Protein AF-A0A7S2L538-F1 (afdb_monomer)

Sequence (136 aa):
LQEKLKLEVENLESVGIVSAQRVRELEETVRKSENERKRMHNIIQELRGNVRVFARIRPFLPNENDNNVPFVTPSGETTLQVVRGRQENSFQFDRVFAPSAGQEAVFDEVSEFVQSALDGYNVCLFSYGQTGSGKT

Organism: NCBI:txid267567

pLDDT: mean 90.72, std 7.94, range [58.94, 97.38]

Structure (mmCIF, N/CA/C/O backbone):
data_AF-A0A7S2L538-F1
#
_entry.id   AF-A0A7S2L538-F1
#
loop_
_atom_site.group_PDB
_atom_site.id
_atom_site.type_symbol
_atom_site.label_atom_id
_atom_site.label_alt_id
_atom_site.label_comp_id
_atom_site.label_asym_id
_atom_site.label_entity_id
_atom_site.label_seq_id
_atom_site.pdbx_PDB_ins_code
_atom_site.Cartn_x
_atom_site.Cartn_y
_atom_site.Cartn_z
_atom_site.occupancy
_atom_site.B_iso_or_equiv
_atom_site.auth_seq_id
_atom_site.auth_comp_id
_atom_site.auth_asym_id
_atom_site.auth_atom_id
_atom_site.pdbx_PDB_model_num
ATOM 1 N N . LEU A 1 1 ? -53.210 0.015 36.931 1.00 76.56 1 LEU A N 1
ATOM 2 C CA . LEU A 1 1 ? -52.574 0.769 35.821 1.00 76.56 1 LEU A CA 1
ATOM 3 C C . LEU A 1 1 ? -51.237 1.372 36.255 1.00 76.56 1 LEU A C 1
ATOM 5 O O . LEU A 1 1 ? -50.242 1.074 35.616 1.00 76.56 1 LEU A O 1
ATOM 9 N N . GLN A 1 2 ? -51.190 2.128 37.360 1.00 88.25 2 GLN A N 1
ATOM 10 C CA . GLN A 1 2 ? -49.944 2.716 37.883 1.00 88.25 2 GLN A CA 1
ATOM 11 C C . GLN A 1 2 ? -48.863 1.682 38.246 1.00 88.25 2 GLN A C 1
ATOM 13 O O . GLN A 1 2 ? -47.700 1.879 37.927 1.00 88.25 2 GLN A O 1
ATOM 18 N N . GLU A 1 3 ? -49.242 0.551 38.840 1.00 91.38 3 GLU A N 1
ATOM 19 C CA . GLU A 1 3 ? -48.293 -0.505 39.226 1.00 91.38 3 GLU A CA 1
ATOM 20 C C . GLU A 1 3 ? -47.671 -1.228 38.019 1.00 91.38 3 GLU A C 1
ATOM 22 O O . GLU A 1 3 ? -46.468 -1.462 37.989 1.00 91.38 3 GLU A O 1
ATOM 27 N N . LYS A 1 4 ? -48.466 -1.476 36.966 1.00 91.88 4 LYS A N 1
ATOM 28 C CA . LYS A 1 4 ? -47.959 -1.995 35.684 1.00 91.88 4 LYS A CA 1
ATOM 29 C C . LYS A 1 4 ? -46.981 -1.025 35.021 1.00 91.88 4 LYS A C 1
ATOM 31 O O . LYS A 1 4 ? -45.974 -1.463 34.488 1.00 91.88 4 LYS A O 1
ATOM 36 N N . LEU A 1 5 ? -47.273 0.277 35.065 1.00 92.50 5 LEU A N 1
ATOM 37 C CA . LEU A 1 5 ? -46.390 1.299 34.501 1.00 92.50 5 LEU A CA 1
ATOM 38 C C . LEU A 1 5 ? -45.053 1.358 35.253 1.00 92.50 5 LEU A C 1
ATOM 40 O O . LEU A 1 5 ? -44.008 1.488 34.630 1.00 92.50 5 LEU A O 1
ATOM 44 N N . LYS A 1 6 ? -45.082 1.219 36.584 1.00 94.19 6 LYS A N 1
ATOM 45 C CA . LYS A 1 6 ? -43.876 1.203 37.418 1.00 94.19 6 LYS A CA 1
ATOM 46 C C . LYS A 1 6 ? -42.981 -0.005 37.113 1.00 94.19 6 LYS A C 1
ATOM 48 O O . LYS A 1 6 ? -41.783 0.172 36.937 1.00 94.19 6 LYS A O 1
ATOM 53 N N . LEU A 1 7 ? -43.576 -1.193 36.990 1.00 94.31 7 LEU A N 1
ATOM 54 C CA . LEU A 1 7 ? -42.876 -2.420 36.589 1.00 94.31 7 LEU A CA 1
ATOM 55 C C . LEU A 1 7 ? -42.239 -2.307 35.196 1.00 94.31 7 LEU A C 1
ATOM 57 O O . LEU A 1 7 ? -41.114 -2.753 35.004 1.00 94.31 7 LEU A O 1
ATOM 61 N N . GLU A 1 8 ? -42.931 -1.690 34.235 1.00 94.06 8 GLU A N 1
ATOM 62 C CA . GLU A 1 8 ? -42.397 -1.502 32.881 1.00 94.06 8 GLU A CA 1
ATOM 63 C C . GLU A 1 8 ? -41.196 -0.544 32.862 1.00 94.06 8 GLU A C 1
ATOM 65 O O . GLU A 1 8 ? -40.202 -0.818 32.195 1.00 94.06 8 GLU A O 1
ATOM 70 N N . VAL A 1 9 ? -41.254 0.554 33.626 1.00 94.06 9 VAL A N 1
ATOM 71 C CA . VAL A 1 9 ? -40.130 1.499 33.759 1.00 94.06 9 VAL A CA 1
ATOM 72 C C . VAL A 1 9 ? -38.914 0.819 34.389 1.00 94.06 9 VAL A C 1
ATOM 74 O O . VAL A 1 9 ? -37.815 0.942 33.859 1.00 94.06 9 VAL A O 1
ATOM 77 N N . GLU A 1 10 ? -39.106 0.045 35.457 1.00 94.69 10 GLU A N 1
ATOM 78 C CA . GLU A 1 10 ? -38.023 -0.689 36.125 1.00 94.69 10 GLU A CA 1
ATOM 79 C C . GLU A 1 10 ? -37.396 -1.750 35.201 1.00 94.69 10 GLU A C 1
ATOM 81 O O . GLU A 1 10 ? -36.173 -1.901 35.140 1.00 94.69 10 GLU A O 1
ATOM 86 N N . ASN A 1 11 ? -38.218 -2.429 34.393 1.00 94.06 11 ASN A N 1
ATOM 87 C CA . ASN A 1 11 ? -37.737 -3.358 33.377 1.00 94.06 11 ASN A CA 1
ATOM 88 C C . ASN A 1 11 ? -36.913 -2.634 32.294 1.00 94.06 11 ASN A C 1
ATOM 90 O O . ASN A 1 11 ? -35.807 -3.068 31.974 1.00 94.06 11 ASN A O 1
ATOM 94 N N . LEU A 1 12 ? -37.395 -1.500 31.775 1.00 93.38 12 LEU A N 1
ATOM 95 C CA . LEU A 1 12 ? -36.669 -0.690 30.789 1.00 93.38 12 LEU A CA 1
ATOM 96 C C . LEU A 1 12 ? -35.341 -0.144 31.336 1.00 93.38 12 LEU A C 1
ATOM 98 O O . LEU A 1 12 ? -34.335 -0.171 30.627 1.00 93.38 12 LEU A O 1
ATOM 102 N N . GLU A 1 13 ? -35.310 0.308 32.591 1.00 94.75 13 GLU A N 1
ATOM 103 C CA . GLU A 1 13 ? -34.083 0.746 33.265 1.00 94.75 13 GLU A CA 1
ATOM 104 C C . GLU A 1 13 ? -33.078 -0.404 33.388 1.00 94.75 13 GLU A C 1
ATOM 106 O O . GLU A 1 13 ? -31.899 -0.235 33.060 1.00 94.75 13 GLU A O 1
ATOM 111 N N . SER A 1 14 ? -33.542 -1.598 33.772 1.00 94.69 14 SER A N 1
ATOM 112 C CA . SER A 1 14 ? -32.688 -2.786 33.859 1.00 94.69 14 SER A CA 1
ATOM 113 C C . SER A 1 14 ? -32.087 -3.171 32.500 1.00 94.69 14 SER A C 1
ATOM 115 O O . SER A 1 14 ? -30.880 -3.408 32.399 1.00 94.69 14 SER A O 1
ATOM 117 N N . VAL A 1 15 ? -32.886 -3.130 31.426 1.00 95.50 15 VAL A N 1
ATOM 118 C CA . VAL A 1 15 ? -32.429 -3.374 30.050 1.00 95.50 15 VAL A CA 1
ATOM 119 C C . VAL A 1 15 ? -31.419 -2.311 29.615 1.00 95.50 15 VAL A C 1
ATOM 121 O O . VAL A 1 15 ? -30.398 -2.644 29.009 1.00 95.50 15 VAL A O 1
ATOM 124 N N . GLY A 1 16 ? -31.655 -1.042 29.955 1.00 94.94 16 GLY A N 1
ATOM 125 C CA . GLY A 1 16 ? -30.736 0.059 29.669 1.00 94.94 16 GLY A CA 1
ATOM 126 C C . GLY A 1 16 ? -29.366 -0.127 30.326 1.00 94.94 16 GLY A C 1
ATOM 127 O O . GLY A 1 16 ? -28.338 0.058 29.672 1.00 94.94 16 GLY A O 1
ATOM 128 N N . ILE A 1 17 ? -29.333 -0.562 31.589 1.00 95.75 17 ILE A N 1
ATOM 129 C CA . ILE A 1 17 ? -28.087 -0.824 32.326 1.00 95.75 17 ILE A CA 1
ATOM 130 C C . ILE A 1 17 ? -27.308 -1.985 31.699 1.00 95.75 17 ILE A C 1
ATOM 132 O O . ILE A 1 17 ? -26.102 -1.854 31.471 1.00 95.75 17 ILE A O 1
ATOM 136 N N . VAL A 1 18 ? -27.986 -3.095 31.389 1.00 96.25 18 VAL A N 1
ATOM 137 C CA . VAL A 1 18 ? -27.361 -4.272 30.761 1.00 96.25 18 VAL A CA 1
ATOM 138 C C . VAL A 1 18 ? -26.824 -3.921 29.373 1.00 96.25 18 VAL A C 1
ATOM 140 O O . VAL A 1 18 ? -25.691 -4.269 29.041 1.00 96.25 18 VAL A O 1
ATOM 143 N N . SER A 1 19 ? -27.588 -3.165 28.582 1.00 95.81 19 SER A N 1
ATOM 144 C CA . SER A 1 19 ? -27.150 -2.677 27.271 1.00 95.81 19 SER A CA 1
ATOM 145 C C . SER A 1 19 ? -25.906 -1.788 27.389 1.00 95.81 19 SER A C 1
ATOM 147 O O . SER A 1 19 ? -24.913 -2.018 26.702 1.00 95.81 19 SER A O 1
ATOM 149 N N . ALA A 1 20 ? -25.891 -0.837 28.330 1.00 96.12 20 ALA A N 1
ATOM 150 C CA . ALA A 1 20 ? -24.739 0.034 28.561 1.00 96.12 20 ALA A CA 1
ATOM 151 C C . ALA A 1 20 ? -23.491 -0.730 29.043 1.00 96.12 20 ALA A C 1
ATOM 153 O O . ALA A 1 20 ? -22.373 -0.390 28.658 1.00 96.12 20 ALA A O 1
ATOM 154 N N . GLN A 1 21 ? -2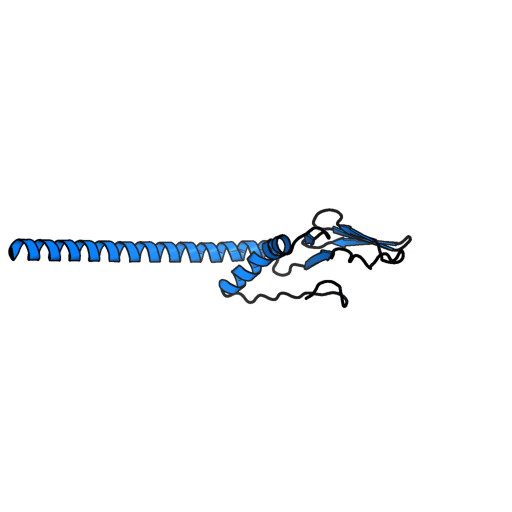3.655 -1.764 29.877 1.00 96.56 21 GLN A N 1
ATOM 155 C CA . GLN A 1 21 ? -22.553 -2.660 30.248 1.00 96.56 21 GLN A CA 1
ATOM 156 C C . GLN A 1 21 ? -22.013 -3.400 29.026 1.00 96.56 21 GLN A C 1
ATOM 158 O O . GLN A 1 21 ? -20.803 -3.404 28.807 1.00 96.56 21 GLN A O 1
ATOM 163 N N . ARG A 1 22 ? -22.902 -3.939 28.187 1.00 96.06 22 ARG A N 1
ATOM 164 C CA . ARG A 1 22 ? -22.494 -4.664 26.987 1.00 96.06 22 ARG A CA 1
ATOM 165 C C . ARG A 1 22 ? -21.765 -3.776 25.982 1.00 96.06 22 ARG A C 1
ATOM 167 O O . ARG A 1 22 ? -20.771 -4.210 25.408 1.00 96.06 22 ARG A O 1
ATOM 174 N N . VAL A 1 23 ? -22.225 -2.540 25.789 1.00 97.19 23 VAL A N 1
ATOM 175 C CA . VAL A 1 23 ? -21.548 -1.557 24.930 1.00 97.19 23 VAL A CA 1
ATOM 176 C C . VAL A 1 23 ? -20.129 -1.297 25.433 1.00 97.19 23 VAL A C 1
ATOM 178 O O . VAL A 1 23 ? -19.195 -1.401 24.646 1.00 97.19 23 VAL A O 1
ATOM 181 N N . ARG A 1 24 ? -19.939 -1.074 26.742 1.00 96.75 24 ARG A N 1
ATOM 182 C CA . ARG A 1 24 ? -18.600 -0.870 27.324 1.00 96.75 24 ARG A CA 1
ATOM 183 C C . ARG A 1 24 ? -17.666 -2.060 27.099 1.00 96.75 24 ARG A C 1
ATOM 185 O O . ARG A 1 24 ? -16.519 -1.873 26.707 1.00 96.75 24 ARG A O 1
ATOM 192 N N . GLU A 1 25 ? -18.150 -3.283 27.309 1.00 97.00 25 GLU A N 1
ATOM 193 C CA . GLU A 1 25 ? -17.360 -4.498 27.056 1.00 97.00 25 GLU A CA 1
ATOM 194 C C . GLU A 1 25 ? -16.940 -4.622 25.583 1.00 97.00 25 GLU A C 1
ATOM 196 O O . GLU A 1 25 ? -15.802 -4.991 25.273 1.00 97.00 25 GLU A O 1
ATOM 201 N N . LEU A 1 26 ? -17.859 -4.316 24.661 1.00 96.81 26 LEU A N 1
ATOM 202 C CA . LEU A 1 26 ? -17.588 -4.347 23.226 1.00 96.81 26 LEU A CA 1
ATOM 203 C C . LEU A 1 26 ? -16.583 -3.263 22.829 1.00 96.81 26 LEU A C 1
ATOM 205 O O . LEU A 1 26 ? -15.647 -3.562 22.092 1.00 96.81 26 LEU A O 1
ATOM 209 N N . GLU A 1 27 ? -16.716 -2.045 23.351 1.00 97.06 27 GLU A N 1
ATOM 210 C CA . GLU A 1 27 ? -15.768 -0.950 23.121 1.00 97.06 27 GLU A CA 1
ATOM 211 C C . GLU A 1 27 ? -14.357 -1.300 23.612 1.00 97.06 27 GLU A C 1
ATOM 213 O O . GLU A 1 27 ? -13.378 -1.077 22.896 1.00 97.06 27 GLU A O 1
ATOM 218 N N . GLU A 1 28 ? -14.227 -1.903 24.799 1.00 97.38 28 GLU A N 1
ATOM 219 C CA . GLU A 1 28 ? -12.933 -2.378 25.299 1.00 97.38 28 GLU A CA 1
ATOM 220 C C . GLU A 1 28 ? -12.330 -3.461 24.407 1.00 97.38 28 GLU A C 1
ATOM 222 O O . GLU A 1 28 ? -11.122 -3.459 24.151 1.00 97.38 28 GLU A O 1
ATOM 227 N N . THR A 1 29 ? -13.163 -4.382 23.927 1.00 97.38 29 THR A N 1
ATOM 228 C CA . THR A 1 29 ? -12.729 -5.453 23.028 1.00 97.38 29 THR A CA 1
ATOM 229 C C . THR A 1 29 ? -12.240 -4.875 21.705 1.00 97.38 29 THR A C 1
ATOM 231 O O . THR A 1 29 ? -11.117 -5.165 21.296 1.00 97.38 29 THR A O 1
ATOM 234 N N . VAL A 1 30 ? -13.019 -3.981 21.088 1.00 97.19 30 VAL A N 1
ATOM 235 C CA . VAL A 1 30 ? -12.645 -3.276 19.852 1.00 97.19 30 VAL A CA 1
ATOM 236 C C . VAL A 1 30 ? -11.338 -2.514 20.042 1.00 97.19 30 VAL A C 1
ATOM 238 O O . VAL A 1 30 ? -10.445 -2.605 19.205 1.00 97.19 30 VAL A O 1
ATOM 241 N N . ARG A 1 31 ? -11.168 -1.821 21.173 1.00 96.31 31 ARG A N 1
ATOM 242 C CA . ARG A 1 31 ? -9.932 -1.090 21.475 1.00 96.31 31 ARG A CA 1
ATOM 243 C C . ARG A 1 31 ? -8.716 -2.013 21.575 1.00 96.31 31 ARG A C 1
ATOM 245 O O . ARG A 1 31 ? -7.644 -1.654 21.088 1.00 96.31 31 ARG A O 1
ATOM 252 N N . LYS A 1 32 ? -8.856 -3.181 22.211 1.00 96.94 32 LYS A N 1
ATOM 253 C CA . LYS A 1 32 ? -7.776 -4.180 22.295 1.00 96.94 32 LYS A CA 1
ATOM 254 C C . LYS A 1 32 ? -7.421 -4.714 20.909 1.00 96.94 32 LYS A C 1
ATOM 256 O O . LYS A 1 32 ? -6.248 -4.683 20.546 1.00 96.94 32 LYS A O 1
ATOM 261 N N . SER A 1 33 ? -8.423 -5.108 20.125 1.00 96.62 33 SER A N 1
ATOM 262 C CA . SER A 1 33 ? -8.228 -5.615 18.764 1.00 96.62 33 SER A CA 1
ATOM 263 C C . SER A 1 33 ? -7.592 -4.579 17.836 1.00 96.62 33 SER A C 1
ATOM 265 O O . SER A 1 33 ? -6.677 -4.915 17.091 1.00 96.62 33 SER A O 1
ATOM 267 N N . GLU A 1 34 ? -7.994 -3.308 17.915 1.00 95.69 34 GLU A N 1
ATOM 268 C CA . GLU A 1 34 ? -7.371 -2.237 17.128 1.00 95.69 34 GLU A CA 1
ATOM 269 C C . GLU A 1 34 ? -5.898 -2.032 17.497 1.00 95.69 34 GLU A C 1
ATOM 271 O O . GLU A 1 34 ? -5.057 -1.883 16.614 1.00 95.69 34 GLU A O 1
ATOM 276 N N . ASN A 1 35 ? -5.547 -2.076 18.785 1.00 95.62 35 ASN A N 1
ATOM 277 C CA . ASN A 1 35 ? -4.147 -1.965 19.203 1.00 95.62 35 ASN A CA 1
ATOM 278 C C . ASN A 1 35 ? -3.293 -3.128 18.673 1.00 95.62 35 ASN A C 1
ATOM 280 O O . ASN A 1 35 ? -2.157 -2.915 18.243 1.00 95.62 35 ASN A O 1
ATOM 284 N N . GLU A 1 36 ? -3.831 -4.348 18.684 1.00 96.50 36 GLU A N 1
ATOM 285 C CA . GLU A 1 36 ? -3.160 -5.514 18.103 1.00 96.50 36 GLU A CA 1
ATOM 286 C C . GLU A 1 36 ? -3.016 -5.382 16.586 1.00 96.50 36 GLU A C 1
ATOM 288 O O . GLU A 1 36 ? -1.914 -5.577 16.069 1.00 96.50 36 GLU A O 1
ATOM 293 N N . ARG A 1 37 ? -4.077 -4.956 15.885 1.00 96.88 37 ARG A N 1
ATOM 294 C CA . ARG A 1 37 ? -4.051 -4.696 14.439 1.00 96.88 37 ARG A CA 1
ATOM 295 C C . ARG A 1 37 ? -2.956 -3.695 14.082 1.00 96.88 37 ARG A C 1
ATOM 297 O O . ARG A 1 37 ? -2.142 -3.986 13.211 1.00 96.88 37 ARG A O 1
ATOM 304 N N . LYS A 1 38 ? -2.886 -2.557 14.782 1.00 96.31 38 LYS A N 1
ATOM 305 C CA . LYS A 1 38 ? -1.849 -1.528 14.578 1.00 96.31 38 LYS A CA 1
ATOM 306 C C . LYS A 1 38 ? -0.444 -2.087 14.771 1.00 96.31 38 LYS A C 1
ATOM 308 O O . LYS A 1 38 ? 0.441 -1.848 13.952 1.00 96.31 38 LYS A O 1
ATOM 313 N N . ARG A 1 39 ? -0.238 -2.867 15.838 1.00 95.38 39 ARG A N 1
ATOM 314 C CA . ARG A 1 39 ? 1.061 -3.484 16.133 1.00 95.38 39 ARG A CA 1
ATOM 315 C C . ARG A 1 39 ? 1.479 -4.462 15.038 1.00 95.38 39 ARG A C 1
ATOM 317 O O . ARG A 1 39 ? 2.619 -4.410 14.588 1.00 95.38 39 ARG A O 1
ATOM 324 N N . MET A 1 40 ? 0.572 -5.342 14.620 1.00 96.19 40 MET A N 1
ATOM 325 C CA . MET A 1 40 ? 0.839 -6.313 13.559 1.00 96.19 40 MET A CA 1
ATOM 326 C C . MET A 1 40 ? 1.096 -5.626 12.222 1.00 96.19 40 MET A C 1
ATOM 328 O O . MET A 1 40 ? 2.053 -5.979 11.538 1.00 96.19 40 MET A O 1
ATOM 332 N N . HIS A 1 41 ? 0.288 -4.621 11.883 1.00 94.88 41 HIS A N 1
ATOM 333 C CA . HIS A 1 41 ? 0.451 -3.824 10.670 1.00 94.88 41 HIS A CA 1
ATOM 334 C C . HIS A 1 41 ? 1.842 -3.195 10.605 1.00 94.88 41 HIS A C 1
ATOM 336 O O . HIS A 1 41 ? 2.551 -3.381 9.621 1.00 94.88 41 HIS A O 1
ATOM 342 N N . ASN A 1 42 ? 2.284 -2.549 11.688 1.00 92.69 42 ASN A N 1
ATOM 343 C CA . ASN A 1 42 ? 3.613 -1.947 11.745 1.00 92.69 42 ASN A CA 1
ATOM 344 C C . ASN A 1 42 ? 4.741 -2.978 11.575 1.00 92.69 42 ASN A C 1
ATOM 346 O O . ASN A 1 42 ? 5.686 -2.729 10.835 1.00 92.69 42 ASN A O 1
ATOM 350 N N . ILE A 1 43 ? 4.630 -4.151 12.211 1.00 94.50 43 ILE A N 1
ATOM 351 C CA . ILE A 1 43 ? 5.622 -5.228 12.052 1.00 94.50 43 ILE A CA 1
ATOM 352 C C . ILE A 1 43 ? 5.681 -5.698 10.594 1.00 94.50 43 ILE A C 1
ATOM 354 O O . ILE A 1 43 ? 6.766 -5.885 10.051 1.00 94.50 43 ILE A O 1
ATOM 358 N N . ILE A 1 44 ? 4.529 -5.876 9.940 1.00 93.69 44 ILE A N 1
ATOM 359 C CA . ILE A 1 44 ? 4.477 -6.281 8.530 1.00 93.69 44 ILE A CA 1
ATOM 360 C C . ILE A 1 44 ? 5.141 -5.225 7.639 1.00 93.69 44 ILE A C 1
ATOM 362 O O . ILE A 1 44 ? 5.923 -5.591 6.762 1.00 93.69 44 ILE A O 1
ATOM 366 N N . GLN A 1 45 ? 4.871 -3.937 7.873 1.00 92.25 45 GLN A N 1
ATOM 367 C CA . GLN A 1 45 ? 5.508 -2.849 7.123 1.00 92.25 45 GLN A CA 1
ATOM 368 C C . GLN A 1 45 ? 7.028 -2.837 7.309 1.00 92.25 45 GLN A C 1
ATOM 370 O O . GLN A 1 45 ? 7.764 -2.76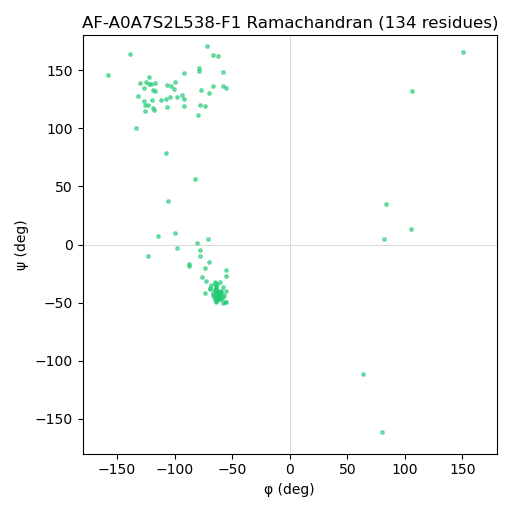3 6.328 1.00 92.25 45 GLN A O 1
ATOM 375 N N . GLU A 1 46 ? 7.506 -2.989 8.544 1.00 90.81 46 GLU A N 1
ATOM 376 C CA . GLU A 1 46 ? 8.938 -3.016 8.848 1.00 90.81 46 GLU A CA 1
ATOM 377 C C . GLU A 1 46 ? 9.645 -4.201 8.171 1.00 90.81 46 GLU A C 1
ATOM 379 O O . GLU A 1 46 ? 10.722 -4.035 7.597 1.00 90.81 46 GLU A O 1
ATOM 384 N N . LEU A 1 47 ? 9.009 -5.379 8.159 1.00 92.50 47 LEU A N 1
ATOM 385 C CA . LEU A 1 47 ? 9.533 -6.576 7.492 1.00 92.50 47 LEU A CA 1
ATOM 386 C C . LEU A 1 47 ? 9.559 -6.453 5.964 1.00 92.50 47 LEU A C 1
ATOM 388 O O . LEU A 1 47 ? 10.466 -6.990 5.330 1.00 92.50 47 LEU A O 1
ATOM 392 N N . ARG A 1 48 ? 8.577 -5.768 5.364 1.00 89.31 48 ARG A N 1
ATOM 393 C CA . ARG A 1 48 ? 8.564 -5.477 3.919 1.00 89.31 48 ARG A CA 1
ATOM 394 C C . ARG A 1 48 ? 9.565 -4.393 3.526 1.00 89.31 48 ARG A C 1
ATOM 396 O O . ARG A 1 48 ? 9.946 -4.326 2.363 1.00 89.31 48 ARG A O 1
ATOM 403 N N . GLY A 1 49 ? 9.995 -3.580 4.485 1.00 89.88 49 GLY A N 1
ATOM 404 C CA . GLY A 1 49 ? 10.931 -2.486 4.292 1.00 89.88 49 GLY A CA 1
ATOM 405 C C . GLY A 1 49 ? 10.243 -1.125 4.354 1.00 89.88 49 GLY A C 1
ATOM 406 O O . GLY A 1 49 ? 9.242 -0.865 3.690 1.00 89.88 49 GLY A O 1
ATOM 407 N N . ASN A 1 50 ? 10.845 -0.217 5.124 1.00 88.62 50 ASN A N 1
ATOM 408 C CA . ASN A 1 50 ? 10.337 1.145 5.337 1.00 88.62 50 ASN A CA 1
ATOM 409 C C . ASN A 1 50 ? 10.448 2.044 4.093 1.00 88.62 50 ASN A C 1
ATOM 411 O O . ASN A 1 50 ? 9.856 3.120 4.048 1.00 88.62 50 ASN A O 1
ATOM 415 N N . VAL A 1 51 ? 11.234 1.625 3.099 1.00 93.00 51 VAL A N 1
ATOM 416 C CA . VAL A 1 51 ? 11.383 2.301 1.810 1.00 93.00 51 VAL A CA 1
ATOM 417 C C . VAL A 1 51 ? 11.080 1.280 0.72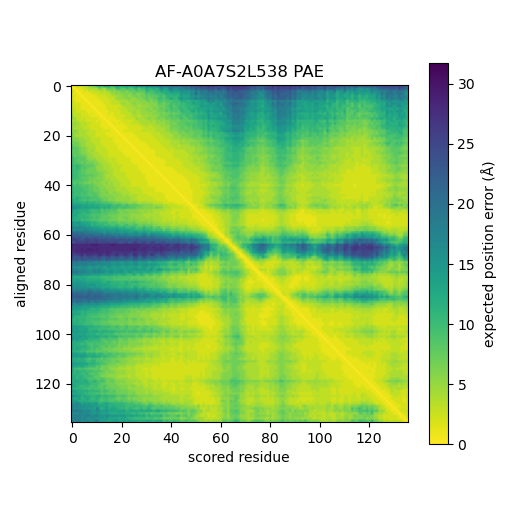7 1.00 93.00 51 VAL A C 1
ATOM 419 O O . VAL A 1 51 ? 11.774 0.272 0.637 1.00 93.00 51 VAL A O 1
ATOM 422 N N . ARG A 1 52 ? 10.060 1.565 -0.086 1.00 93.69 52 ARG A N 1
ATOM 423 C CA . ARG A 1 52 ? 9.679 0.752 -1.244 1.00 93.69 52 ARG A CA 1
ATOM 424 C C . ARG A 1 52 ? 9.726 1.607 -2.504 1.00 93.69 52 ARG A C 1
ATOM 426 O O . ARG A 1 52 ? 9.303 2.765 -2.499 1.00 93.69 52 ARG A O 1
ATOM 433 N N . VAL A 1 53 ? 10.247 1.039 -3.581 1.00 95.31 53 VAL A N 1
ATOM 434 C CA . VAL A 1 53 ? 10.361 1.655 -4.898 1.00 95.31 53 VAL A CA 1
ATOM 435 C C . VAL A 1 53 ? 9.550 0.834 -5.887 1.00 95.31 53 VAL A C 1
ATOM 437 O O . VAL A 1 53 ? 9.868 -0.315 -6.192 1.00 95.31 53 VAL A O 1
ATOM 440 N N . PHE A 1 54 ? 8.512 1.460 -6.430 1.00 95.19 54 PHE A N 1
ATOM 441 C CA . PHE A 1 54 ? 7.670 0.865 -7.457 1.00 95.19 54 PHE A CA 1
ATOM 442 C C . PHE A 1 54 ? 7.952 1.493 -8.815 1.00 95.19 54 PHE A C 1
ATOM 444 O O . PHE A 1 54 ? 8.050 2.715 -8.939 1.00 95.19 54 PHE A O 1
ATOM 451 N N . ALA A 1 55 ? 8.020 0.663 -9.851 1.00 95.38 55 ALA A N 1
ATOM 452 C CA . ALA A 1 55 ? 8.046 1.123 -11.230 1.00 95.38 55 ALA A CA 1
ATOM 453 C C . ALA A 1 55 ? 6.657 0.969 -11.847 1.00 95.38 55 ALA A C 1
ATOM 455 O O . ALA A 1 55 ? 6.033 -0.080 -11.724 1.00 95.38 55 ALA A O 1
ATOM 456 N N . ARG A 1 56 ? 6.170 1.992 -12.552 1.00 94.25 56 ARG A N 1
ATOM 457 C CA . ARG A 1 56 ? 4.916 1.918 -13.308 1.00 94.25 56 ARG A CA 1
ATOM 458 C C . ARG A 1 56 ? 5.144 2.327 -14.748 1.00 94.25 56 ARG A C 1
ATOM 460 O O . ARG A 1 56 ? 5.590 3.438 -15.022 1.00 94.25 56 ARG A O 1
ATOM 467 N N . ILE A 1 57 ? 4.786 1.434 -15.658 1.00 91.88 57 ILE A N 1
ATOM 468 C CA . ILE A 1 57 ? 4.825 1.693 -17.090 1.00 91.88 57 ILE A CA 1
ATOM 469 C C . ILE A 1 57 ? 3.449 2.220 -17.491 1.00 91.88 57 ILE A C 1
ATOM 471 O O . ILE A 1 57 ? 2.433 1.589 -17.205 1.00 91.88 57 ILE A O 1
ATOM 475 N N . ARG A 1 58 ? 3.395 3.388 -18.136 1.00 88.88 58 ARG A N 1
ATOM 476 C CA . ARG A 1 58 ? 2.128 3.919 -18.650 1.00 88.88 58 ARG A CA 1
ATOM 477 C C . ARG A 1 58 ? 1.740 3.236 -19.971 1.00 88.88 58 ARG A C 1
ATOM 479 O O . ARG A 1 58 ? 2.633 2.901 -20.750 1.00 88.88 58 ARG A O 1
ATOM 486 N N . PRO A 1 59 ? 0.438 3.090 -20.268 1.00 86.19 59 PRO A N 1
ATOM 487 C CA . PRO A 1 59 ? -0.012 2.758 -21.613 1.00 86.19 59 PRO A CA 1
ATOM 488 C C . PRO A 1 59 ? 0.448 3.790 -22.648 1.00 86.19 59 PRO A C 1
ATOM 490 O O . PRO A 1 59 ? 0.555 4.988 -22.355 1.00 86.19 59 PRO A O 1
ATOM 493 N N . PHE A 1 60 ? 0.674 3.313 -23.872 1.00 81.62 60 PHE A N 1
ATOM 494 C CA . PHE A 1 60 ? 0.889 4.172 -25.032 1.00 81.62 60 PHE A CA 1
ATOM 495 C C . PHE A 1 60 ? -0.391 4.941 -25.361 1.00 81.62 60 PHE A C 1
ATOM 497 O O . PHE A 1 60 ? -1.488 4.377 -25.355 1.00 81.62 60 PHE A O 1
ATOM 504 N N . LEU A 1 61 ? -0.249 6.231 -25.658 1.00 79.62 61 LEU A N 1
ATOM 505 C CA . LEU A 1 61 ? -1.347 7.030 -26.187 1.00 79.62 61 LEU A CA 1
ATOM 506 C C . LEU A 1 61 ? -1.516 6.736 -27.690 1.00 79.62 61 LEU A C 1
ATOM 508 O O . LEU A 1 61 ? -0.531 6.440 -28.368 1.00 79.62 61 LEU A O 1
ATOM 512 N N . PRO A 1 62 ? -2.730 6.884 -28.253 1.00 73.75 62 PRO A N 1
ATOM 513 C CA . PRO A 1 62 ? -3.000 6.585 -29.665 1.00 73.75 62 PRO A CA 1
ATOM 514 C C . PRO A 1 62 ? -2.101 7.322 -30.677 1.00 73.75 62 PRO A C 1
ATOM 516 O O . PRO A 1 62 ? -1.940 6.861 -31.802 1.00 73.75 62 PRO A O 1
ATOM 519 N N . ASN A 1 63 ? -1.504 8.450 -30.277 1.00 73.69 63 ASN A N 1
ATOM 520 C CA . ASN A 1 63 ? -0.674 9.305 -31.131 1.00 73.69 63 ASN A CA 1
ATOM 521 C C . ASN A 1 63 ? 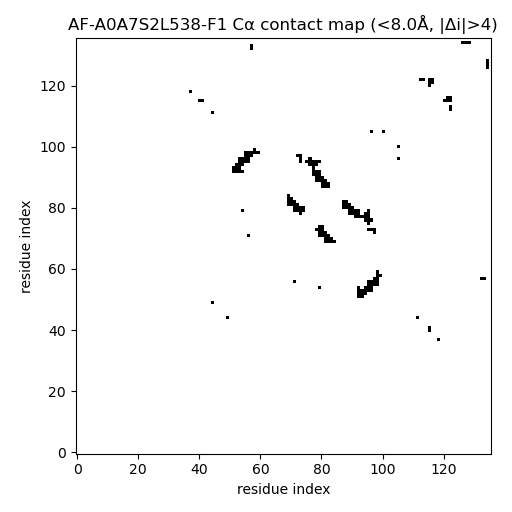0.843 9.084 -30.940 1.00 73.69 63 ASN A C 1
ATOM 523 O O . ASN A 1 63 ? 1.636 9.872 -31.447 1.00 73.69 63 ASN A O 1
ATOM 527 N N . GLU A 1 64 ? 1.262 8.045 -30.211 1.00 70.62 64 GLU A N 1
ATOM 528 C CA . GLU A 1 64 ? 2.667 7.786 -29.840 1.00 70.62 64 GLU A CA 1
ATOM 529 C C . GLU A 1 64 ? 3.306 6.634 -30.633 1.00 70.62 64 GLU A C 1
ATOM 531 O O . GLU A 1 64 ? 4.109 5.868 -30.105 1.00 70.62 64 GLU A O 1
ATOM 536 N N . ASN A 1 65 ? 2.971 6.516 -31.919 1.00 61.34 65 ASN A N 1
ATOM 537 C CA . ASN A 1 65 ? 3.543 5.515 -32.828 1.00 61.34 65 ASN A CA 1
ATOM 538 C C . ASN A 1 65 ? 4.901 5.958 -33.392 1.00 61.34 65 ASN A C 1
ATOM 540 O O . ASN A 1 65 ? 5.074 6.046 -34.608 1.00 61.34 65 ASN A O 1
ATOM 544 N N . ASP A 1 66 ? 5.860 6.263 -32.521 1.00 60.25 66 ASP A N 1
ATOM 545 C CA . ASP A 1 66 ? 7.218 6.578 -32.959 1.00 60.25 66 ASP A CA 1
ATOM 546 C C . ASP A 1 66 ? 8.114 5.336 -32.837 1.00 60.25 66 ASP A C 1
ATOM 548 O O . ASP A 1 66 ? 8.215 4.728 -31.777 1.00 60.25 66 ASP A O 1
ATOM 552 N N . ASN A 1 67 ? 8.806 4.950 -33.911 1.00 59.09 67 ASN A N 1
ATOM 553 C CA . ASN A 1 67 ? 9.677 3.761 -33.941 1.00 59.09 67 ASN A CA 1
ATOM 554 C C . ASN A 1 67 ? 10.973 3.929 -33.116 1.00 59.09 67 ASN A C 1
ATOM 556 O O . ASN A 1 67 ? 11.849 3.066 -33.152 1.00 59.09 67 ASN A O 1
ATOM 560 N N . ASN A 1 68 ? 11.123 5.051 -32.406 1.00 58.94 68 ASN A N 1
ATOM 561 C CA . ASN A 1 68 ? 12.344 5.447 -31.706 1.00 58.94 68 ASN A CA 1
ATOM 562 C C . ASN A 1 68 ? 12.198 5.493 -30.170 1.00 58.94 68 ASN A C 1
ATOM 564 O O . ASN A 1 68 ? 13.113 5.948 -29.477 1.00 58.94 68 ASN A O 1
ATOM 568 N N . VAL A 1 69 ? 11.065 5.039 -29.617 1.00 65.25 69 VAL A N 1
ATOM 569 C CA . VAL A 1 69 ? 10.892 4.900 -28.159 1.00 65.25 69 VAL A CA 1
ATOM 570 C C . VAL A 1 69 ? 11.622 3.643 -27.664 1.00 65.25 69 VAL A C 1
ATOM 572 O O . VAL A 1 69 ? 11.476 2.582 -28.273 1.00 65.25 69 VAL A O 1
ATOM 575 N N . PRO A 1 70 ? 12.410 3.716 -26.572 1.00 66.62 70 PRO A N 1
ATOM 576 C CA . PRO A 1 70 ? 12.982 2.524 -25.955 1.00 66.62 70 PRO A CA 1
ATOM 577 C C . PRO A 1 70 ? 11.871 1.552 -25.549 1.00 66.62 70 PRO A C 1
ATOM 579 O O . PRO A 1 70 ? 10.848 1.957 -24.993 1.00 66.62 70 PRO A O 1
ATOM 582 N N . PHE A 1 71 ? 12.084 0.267 -25.821 1.00 80.00 71 PHE A N 1
ATOM 583 C CA . PHE A 1 71 ? 11.125 -0.777 -25.492 1.00 80.00 71 PHE A CA 1
ATOM 584 C C . PHE A 1 71 ? 11.266 -1.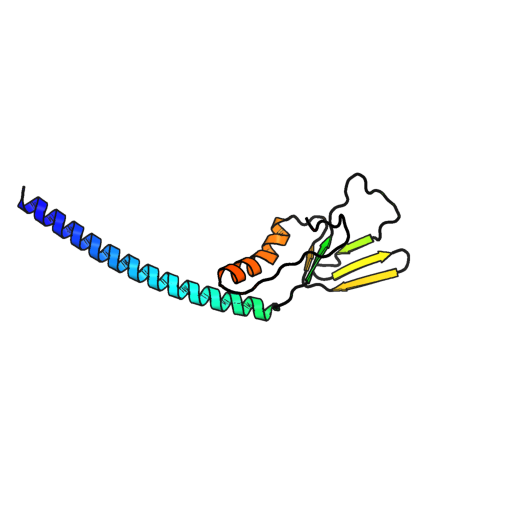110 -24.008 1.00 80.00 71 PHE A C 1
ATOM 586 O O . PHE A 1 71 ? 12.306 -1.606 -23.571 1.00 80.00 71 PHE A O 1
ATOM 593 N N . VAL A 1 72 ? 10.245 -0.760 -23.227 1.00 85.81 72 VAL A N 1
ATOM 594 C CA . VAL A 1 72 ? 10.198 -1.004 -21.784 1.00 85.81 72 VAL A CA 1
ATOM 595 C C . VAL A 1 72 ? 9.219 -2.135 -21.523 1.00 85.81 72 VAL A C 1
ATOM 597 O O . VAL A 1 72 ? 8.029 -1.998 -21.811 1.00 85.81 72 VAL A O 1
ATOM 600 N N . THR A 1 73 ? 9.704 -3.234 -20.953 1.00 86.12 73 THR A N 1
ATOM 601 C CA . THR A 1 73 ? 8.876 -4.398 -20.635 1.00 86.12 73 THR A CA 1
ATOM 602 C C . THR A 1 73 ? 9.070 -4.871 -19.205 1.00 86.12 73 THR A C 1
ATOM 604 O O . THR A 1 73 ? 10.200 -4.928 -18.715 1.00 86.12 73 THR A O 1
ATOM 607 N N . PRO A 1 74 ? 7.980 -5.248 -18.519 1.00 88.81 74 PRO A N 1
ATOM 608 C CA . PRO A 1 74 ? 8.088 -5.954 -17.256 1.00 88.81 74 PRO A CA 1
ATOM 609 C C . PRO A 1 74 ? 8.603 -7.377 -17.517 1.00 88.81 74 PRO A C 1
ATOM 611 O O . PRO A 1 74 ? 8.076 -8.093 -18.367 1.00 88.81 74 PRO A O 1
ATOM 614 N N . SER A 1 75 ? 9.629 -7.783 -16.777 1.00 89.38 75 SER A N 1
ATOM 615 C CA . SER A 1 75 ? 10.147 -9.151 -16.732 1.00 89.38 75 SER A CA 1
ATOM 616 C C . SER A 1 75 ? 9.756 -9.769 -15.389 1.00 89.38 75 SER A C 1
ATOM 618 O O . SER A 1 75 ? 10.549 -9.825 -14.452 1.00 89.38 75 SER A O 1
ATOM 620 N N . GLY A 1 76 ? 8.502 -10.204 -15.277 1.00 88.94 76 GLY A N 1
ATOM 621 C CA . GLY A 1 76 ? 7.906 -10.607 -14.000 1.00 88.94 76 GLY A CA 1
ATOM 622 C C . GLY A 1 76 ? 7.443 -9.408 -13.166 1.00 88.94 76 GLY A C 1
ATOM 623 O O . GLY A 1 76 ? 7.244 -8.315 -13.693 1.00 88.94 76 GLY A O 1
ATOM 624 N N . GLU A 1 77 ? 7.249 -9.622 -11.864 1.00 91.31 77 GLU A N 1
ATOM 625 C CA . GLU A 1 77 ? 6.636 -8.622 -10.975 1.00 91.31 77 GLU A CA 1
ATOM 626 C C . GLU A 1 77 ? 7.628 -7.625 -10.373 1.00 91.31 77 GLU A C 1
ATOM 628 O O . GLU A 1 77 ? 7.206 -6.582 -9.894 1.00 91.31 77 GLU A O 1
ATOM 633 N N . THR A 1 78 ? 8.932 -7.907 -10.399 1.00 94.69 78 THR A N 1
ATOM 634 C CA . THR A 1 78 ? 9.957 -7.103 -9.702 1.00 94.69 78 THR A CA 1
ATOM 635 C C . THR A 1 78 ? 11.046 -6.570 -10.624 1.00 94.69 78 THR A C 1
ATOM 637 O O . THR A 1 78 ? 11.854 -5.744 -10.212 1.00 94.69 78 THR A O 1
ATOM 640 N N . THR A 1 79 ? 11.099 -7.023 -11.878 1.00 95.56 79 THR A N 1
ATOM 641 C CA . THR A 1 79 ? 12.175 -6.657 -12.805 1.00 95.56 79 THR A CA 1
ATOM 642 C C . THR A 1 79 ? 11.625 -5.895 -14.003 1.00 95.56 79 THR A C 1
ATOM 644 O O . THR A 1 79 ? 10.648 -6.302 -14.628 1.00 95.56 79 THR A O 1
ATOM 647 N N . LEU A 1 80 ? 12.271 -4.781 -14.334 1.00 94.06 80 LEU A N 1
ATOM 648 C CA . LEU A 1 80 ? 11.976 -3.941 -15.486 1.00 94.06 80 LEU A CA 1
ATOM 649 C C . LEU A 1 80 ? 13.134 -4.030 -16.479 1.00 94.06 80 LEU A C 1
ATOM 651 O O . LEU A 1 80 ? 14.273 -3.720 -16.129 1.00 94.06 80 LEU A O 1
ATOM 655 N N . GLN A 1 81 ? 12.839 -4.402 -17.719 1.00 92.75 81 GLN A N 1
ATOM 656 C CA . GLN A 1 81 ? 13.811 -4.416 -18.805 1.00 92.75 81 GLN A CA 1
ATOM 657 C C . GLN A 1 81 ? 13.600 -3.219 -19.727 1.00 92.75 81 GLN A C 1
ATOM 659 O O . GLN A 1 81 ? 12.471 -2.883 -20.090 1.00 92.75 81 GLN A O 1
ATOM 664 N N . VAL A 1 82 ? 14.702 -2.577 -20.108 1.00 91.06 82 VAL A N 1
ATOM 665 C CA . VAL A 1 82 ? 14.724 -1.450 -21.041 1.00 91.06 82 VAL A CA 1
ATOM 666 C C . VAL A 1 82 ? 15.690 -1.774 -22.172 1.00 91.06 82 VAL A C 1
ATOM 668 O O . VAL A 1 82 ? 16.901 -1.868 -21.955 1.00 91.06 82 VAL A O 1
ATOM 671 N N . VAL A 1 83 ? 15.154 -1.907 -23.383 1.00 87.94 83 VAL A N 1
ATOM 672 C CA . VAL A 1 83 ? 15.920 -2.207 -24.596 1.00 87.94 83 VAL A CA 1
ATOM 673 C C . VAL A 1 83 ? 16.003 -0.964 -25.478 1.00 87.94 83 VAL A C 1
ATOM 675 O O . VAL A 1 83 ? 14.990 -0.372 -25.860 1.00 87.94 83 VAL A O 1
ATOM 678 N N . ARG A 1 84 ? 17.230 -0.571 -25.832 1.00 85.06 84 ARG A N 1
ATOM 679 C CA . ARG A 1 84 ? 17.518 0.533 -26.757 1.00 85.06 84 ARG A CA 1
ATOM 680 C C . ARG A 1 84 ? 18.576 0.102 -27.772 1.00 85.06 84 ARG A C 1
ATOM 682 O O . ARG A 1 84 ? 19.776 0.111 -27.496 1.00 85.06 84 ARG A O 1
ATOM 689 N N . GLY A 1 85 ? 18.136 -0.264 -28.975 1.00 83.62 85 GLY A N 1
ATOM 690 C CA . GLY A 1 85 ? 19.024 -0.780 -30.018 1.00 83.62 85 GLY A CA 1
ATOM 691 C C . GLY A 1 85 ? 19.663 -2.107 -29.597 1.00 83.62 85 GLY A C 1
ATOM 692 O O . GLY A 1 85 ? 18.969 -3.108 -29.488 1.00 83.62 85 GLY A O 1
ATOM 693 N N . ARG A 1 86 ? 20.982 -2.115 -29.363 1.00 82.31 86 ARG A N 1
ATOM 694 C CA . ARG A 1 86 ? 21.735 -3.295 -28.881 1.00 82.31 86 ARG A CA 1
ATOM 695 C C . ARG A 1 86 ? 21.991 -3.295 -27.370 1.00 82.31 86 ARG A C 1
ATOM 697 O O . ARG A 1 86 ? 22.619 -4.222 -26.874 1.00 82.31 86 ARG A O 1
ATOM 704 N N . GLN A 1 87 ? 21.586 -2.242 -26.660 1.00 86.19 87 GLN A N 1
ATOM 705 C CA . GLN A 1 87 ? 21.743 -2.156 -25.211 1.00 86.19 87 GLN A CA 1
ATOM 706 C C . GLN A 1 87 ? 20.479 -2.663 -24.526 1.00 86.19 87 GLN A C 1
ATOM 708 O O . GLN A 1 87 ? 19.380 -2.196 -24.829 1.00 86.19 87 GLN A O 1
ATOM 713 N N . GLU A 1 88 ? 20.658 -3.581 -23.586 1.00 89.88 88 GLU A N 1
ATOM 714 C CA . GLU A 1 88 ? 19.611 -4.126 -22.733 1.00 89.88 88 GLU A CA 1
ATOM 715 C C . GLU A 1 88 ? 20.017 -3.889 -21.280 1.00 89.88 88 GLU A C 1
ATOM 717 O O . GLU A 1 88 ? 21.081 -4.327 -20.845 1.00 89.88 88 GLU A O 1
ATOM 722 N N . ASN A 1 89 ? 19.186 -3.150 -20.548 1.00 92.44 89 ASN A N 1
ATOM 723 C CA . ASN A 1 89 ? 19.390 -2.876 -19.132 1.00 92.44 89 ASN A CA 1
ATOM 724 C C . ASN A 1 89 ? 18.242 -3.479 -18.327 1.00 92.44 89 ASN A C 1
ATOM 726 O O . ASN A 1 89 ? 17.080 -3.367 -18.720 1.00 92.44 89 ASN A O 1
ATOM 730 N N . SER A 1 90 ? 18.575 -4.076 -17.185 1.00 93.88 90 SER A N 1
ATOM 731 C CA . SER A 1 90 ? 17.618 -4.670 -16.256 1.00 93.88 90 SER A CA 1
ATOM 732 C C . SER A 1 90 ? 17.697 -3.961 -14.909 1.00 93.88 90 SER A C 1
ATOM 734 O O . SER A 1 90 ? 18.789 -3.739 -14.384 1.00 93.88 90 SER A O 1
ATOM 736 N N . PHE A 1 91 ? 16.542 -3.601 -14.360 1.00 95.50 91 PHE A N 1
ATOM 737 C CA . PHE A 1 91 ? 16.407 -2.880 -13.099 1.00 95.50 91 PHE A CA 1
ATOM 738 C C . PHE A 1 91 ? 15.459 -3.638 -12.172 1.00 95.50 91 PHE A C 1
ATOM 740 O O . PHE A 1 91 ? 14.392 -4.072 -12.606 1.00 95.50 91 PHE A O 1
ATOM 747 N N . GLN A 1 92 ? 15.838 -3.785 -10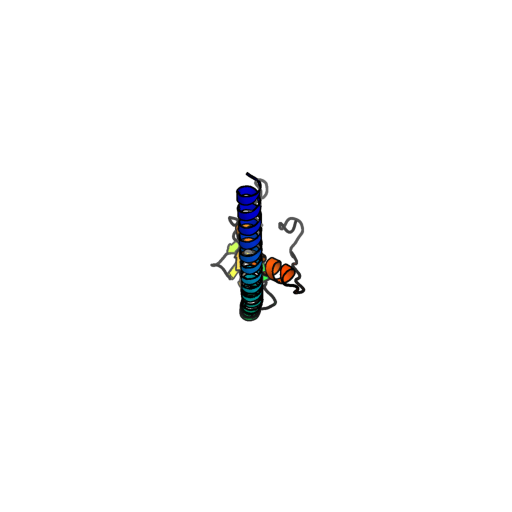.903 1.00 96.25 92 GLN A N 1
ATOM 748 C CA . GLN A 1 92 ? 15.008 -4.426 -9.883 1.00 96.25 92 GLN A CA 1
ATOM 749 C C . GLN A 1 92 ? 14.294 -3.385 -9.023 1.00 96.25 92 GLN A C 1
ATOM 751 O O . GLN A 1 92 ? 14.872 -2.363 -8.654 1.00 96.25 92 GLN A O 1
ATOM 756 N N . PHE A 1 93 ? 13.040 -3.679 -8.709 1.00 96.06 93 PHE A N 1
ATOM 757 C CA . PHE A 1 93 ? 12.117 -2.868 -7.926 1.00 96.06 93 PHE A CA 1
ATOM 758 C C . PHE A 1 93 ? 11.330 -3.772 -6.976 1.00 96.06 93 PHE A C 1
ATOM 760 O O . PHE A 1 93 ? 11.244 -4.981 -7.194 1.00 96.06 93 PHE A O 1
ATOM 767 N N . ASP A 1 94 ? 10.688 -3.185 -5.967 1.00 94.56 94 ASP A N 1
ATOM 768 C CA . ASP A 1 94 ? 9.781 -3.927 -5.085 1.00 94.56 94 ASP A CA 1
ATOM 769 C C . ASP A 1 94 ? 8.559 -4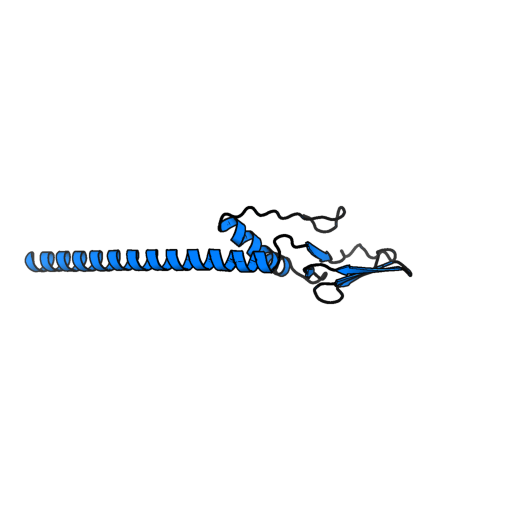.445 -5.846 1.00 94.56 94 ASP A C 1
ATOM 771 O O . ASP A 1 94 ? 8.049 -5.524 -5.555 1.00 94.56 94 ASP A O 1
ATOM 775 N N . ARG A 1 95 ? 8.096 -3.672 -6.837 1.00 94.50 95 ARG A N 1
ATOM 776 C CA . ARG A 1 95 ? 7.048 -4.080 -7.774 1.00 94.50 95 ARG A CA 1
ATOM 777 C C . ARG A 1 95 ? 7.108 -3.275 -9.071 1.00 94.50 95 ARG A C 1
ATOM 779 O O . ARG A 1 95 ? 7.417 -2.082 -9.066 1.00 94.50 95 ARG A O 1
ATOM 786 N N . VAL A 1 96 ? 6.763 -3.922 -10.179 1.00 95.88 96 VAL A N 1
ATOM 787 C CA . VAL A 1 96 ? 6.664 -3.353 -11.522 1.00 95.88 96 VAL A CA 1
ATOM 788 C C . VAL A 1 96 ? 5.229 -3.496 -12.022 1.00 95.88 96 VAL A C 1
ATOM 790 O O . VAL A 1 96 ? 4.715 -4.596 -12.207 1.00 95.88 96 VAL A O 1
ATOM 793 N N . PHE A 1 97 ? 4.574 -2.368 -12.271 1.00 94.69 97 PHE A N 1
ATOM 794 C CA . PHE A 1 97 ? 3.232 -2.299 -12.833 1.00 94.69 97 PHE A CA 1
ATOM 795 C C . PHE A 1 97 ? 3.299 -2.194 -14.357 1.00 94.69 97 PHE A C 1
ATOM 797 O O . PHE A 1 97 ? 3.854 -1.238 -14.909 1.00 94.69 97 PHE A O 1
ATOM 804 N N . ALA A 1 98 ? 2.711 -3.183 -15.029 1.00 92.12 98 ALA A N 1
ATOM 805 C CA . ALA A 1 98 ? 2.591 -3.226 -16.481 1.00 92.12 98 ALA A CA 1
ATOM 806 C C . ALA A 1 98 ? 1.669 -2.109 -17.017 1.00 92.12 98 ALA A C 1
ATOM 808 O O . ALA A 1 98 ? 0.837 -1.595 -16.268 1.00 92.12 98 ALA A O 1
ATOM 809 N N . PRO A 1 99 ? 1.724 -1.793 -18.325 1.00 90.25 99 PRO A N 1
ATOM 810 C CA . PRO A 1 99 ? 0.811 -0.829 -18.946 1.00 90.25 99 PRO A CA 1
ATOM 811 C C . PRO A 1 99 ? -0.676 -1.148 -18.754 1.00 90.25 99 PRO A C 1
ATOM 813 O O . PRO A 1 99 ? -1.504 -0.247 -18.756 1.00 90.25 99 PRO A O 1
ATOM 816 N N . SER A 1 100 ? -1.025 -2.425 -18.582 1.00 90.62 100 SER A N 1
ATOM 817 C CA . SER A 1 100 ? -2.393 -2.879 -18.319 1.00 90.62 100 SER A CA 1
ATOM 818 C C . SER A 1 100 ? -2.851 -2.673 -16.870 1.00 90.62 100 SER A C 1
ATOM 820 O O . SER A 1 100 ? -4.029 -2.872 -16.579 1.00 90.62 100 SER A O 1
ATOM 822 N N . ALA A 1 101 ? -1.954 -2.301 -15.951 1.00 92.00 101 ALA A N 1
ATOM 823 C CA . ALA A 1 101 ? -2.284 -2.140 -14.541 1.00 92.00 101 ALA A CA 1
ATOM 824 C C . ALA A 1 101 ? -3.115 -0.868 -14.300 1.00 92.00 101 ALA A C 1
ATOM 826 O O . ALA A 1 101 ? -2.675 0.262 -14.551 1.00 92.00 101 ALA A O 1
ATOM 827 N N . GLY A 1 102 ? -4.324 -1.068 -13.772 1.00 92.19 102 GLY A N 1
ATOM 828 C CA . GLY A 1 102 ? -5.225 0.006 -13.367 1.00 92.19 102 GLY A CA 1
ATOM 829 C C . GLY A 1 102 ? -4.762 0.742 -12.107 1.00 92.19 102 GLY A C 1
ATOM 830 O O . GLY A 1 102 ? -3.835 0.321 -11.417 1.00 92.19 102 GLY A O 1
ATOM 831 N N . GLN A 1 103 ? -5.439 1.850 -11.794 1.00 91.75 103 GLN A N 1
ATOM 832 C CA . GLN A 1 103 ? -5.165 2.620 -10.574 1.00 91.75 103 GLN A CA 1
ATOM 833 C C . GLN A 1 103 ? -5.448 1.825 -9.298 1.00 91.75 103 GLN A C 1
ATOM 835 O O . GLN A 1 103 ? -4.727 1.987 -8.324 1.00 91.75 103 GLN A O 1
ATOM 840 N N . GLU A 1 104 ? -6.452 0.949 -9.325 1.00 94.69 104 GLU A N 1
ATOM 841 C CA . GLU A 1 104 ? -6.805 0.071 -8.206 1.00 94.69 104 GLU A CA 1
ATOM 842 C C . GLU A 1 104 ? -5.623 -0.815 -7.799 1.00 94.69 104 GLU A C 1
ATOM 844 O O . GLU A 1 104 ? -5.184 -0.749 -6.661 1.00 94.69 104 GLU A O 1
ATOM 849 N N . ALA A 1 105 ? -4.991 -1.499 -8.757 1.00 92.50 105 ALA A N 1
ATOM 850 C CA . ALA A 1 105 ? -3.830 -2.346 -8.480 1.00 92.50 105 ALA A CA 1
ATOM 851 C C . ALA A 1 105 ? -2.638 -1.573 -7.880 1.00 92.50 105 ALA A C 1
ATOM 853 O O . ALA A 1 105 ? -1.869 -2.128 -7.098 1.00 92.50 105 ALA A O 1
ATOM 854 N N . VAL A 1 106 ? -2.463 -0.300 -8.257 1.00 93.00 106 VAL A N 1
ATOM 855 C CA . VAL A 1 106 ? -1.438 0.573 -7.661 1.00 93.00 106 VAL A CA 1
ATOM 856 C C . VAL A 1 106 ? -1.851 0.993 -6.252 1.00 93.00 106 VAL A C 1
ATOM 858 O O . VAL A 1 106 ? -1.019 1.004 -5.348 1.00 93.00 106 VAL A O 1
ATOM 861 N N . PHE A 1 107 ? -3.126 1.332 -6.054 1.00 94.19 107 PHE A N 1
ATOM 862 C CA . PHE A 1 107 ? -3.654 1.721 -4.753 1.00 94.19 107 PHE A CA 1
ATOM 863 C C . PHE A 1 107 ? -3.613 0.570 -3.751 1.00 94.19 107 PHE A C 1
ATOM 865 O O . PHE A 1 107 ? -3.241 0.815 -2.613 1.00 94.19 107 PHE A O 1
ATOM 872 N N . ASP A 1 108 ? -3.899 -0.665 -4.156 1.00 93.62 108 ASP A N 1
ATOM 873 C CA . ASP A 1 108 ? -3.844 -1.836 -3.275 1.00 93.62 108 ASP A CA 1
ATOM 874 C C . ASP A 1 108 ? -2.469 -1.981 -2.613 1.00 93.62 108 ASP A C 1
ATOM 876 O O . ASP A 1 108 ? -2.378 -2.216 -1.410 1.00 93.62 108 ASP A O 1
ATOM 880 N N . GLU A 1 109 ? -1.392 -1.730 -3.360 1.00 90.62 109 GLU A N 1
ATOM 881 C CA . GLU A 1 109 ? -0.020 -1.742 -2.833 1.00 90.62 109 GLU A CA 1
ATOM 882 C C . GLU A 1 109 ? 0.310 -0.550 -1.938 1.00 90.62 109 GLU A C 1
ATOM 884 O O . GLU A 1 109 ? 1.117 -0.659 -1.014 1.00 90.62 109 GLU A O 1
ATOM 889 N N . VAL A 1 110 ? -0.303 0.602 -2.206 1.00 92.12 110 VAL A N 1
ATOM 890 C CA . VAL A 1 110 ? -0.076 1.831 -1.439 1.00 92.12 110 VAL A CA 1
ATOM 891 C C . VAL A 1 110 ? -1.001 1.926 -0.217 1.00 92.12 110 VAL A C 1
ATOM 893 O O . VAL A 1 110 ? -0.712 2.659 0.728 1.00 92.12 110 VAL A O 1
ATOM 896 N N . SER A 1 111 ? -2.092 1.160 -0.191 1.00 93.81 111 SER A N 1
ATOM 897 C CA . SER A 1 111 ? -3.137 1.202 0.836 1.00 93.81 111 SER A CA 1
ATOM 898 C C . SER A 1 111 ? -2.582 0.948 2.238 1.00 93.81 111 SER A C 1
ATOM 900 O O . SER A 1 111 ? -2.973 1.609 3.200 1.00 93.81 111 SER A O 1
ATOM 902 N N . GLU A 1 112 ? -1.591 0.066 2.349 1.00 91.44 112 GLU A N 1
ATOM 903 C CA . GLU A 1 112 ? -0.927 -0.247 3.609 1.00 91.44 112 GLU A CA 1
ATOM 904 C C . GLU A 1 112 ? -0.177 0.959 4.192 1.00 91.44 112 GLU A C 1
ATOM 906 O O . GLU A 1 112 ? -0.191 1.182 5.404 1.00 91.44 112 GLU A O 1
ATOM 911 N N . PHE A 1 113 ? 0.421 1.785 3.334 1.00 92.94 113 PHE A N 1
ATOM 912 C CA . PHE A 1 113 ? 1.065 3.030 3.740 1.00 92.94 113 PHE A CA 1
ATOM 913 C C . PHE A 1 113 ? 0.037 4.066 4.207 1.00 92.94 113 PHE A C 1
ATOM 915 O O . PHE A 1 113 ? 0.270 4.771 5.188 1.00 92.94 113 PHE A O 1
ATOM 922 N N . VAL A 1 114 ? -1.130 4.129 3.559 1.00 93.62 114 VAL A N 1
ATOM 923 C CA . VAL A 1 114 ? -2.241 4.986 4.008 1.00 93.62 114 VAL A CA 1
ATOM 924 C C . VAL A 1 114 ? -2.735 4.543 5.386 1.00 93.62 114 VAL A C 1
ATOM 926 O O . VAL A 1 114 ? -2.925 5.381 6.266 1.00 93.62 114 VAL A O 1
ATOM 929 N N . GLN A 1 115 ? -2.874 3.235 5.611 1.00 94.19 115 GLN A N 1
ATOM 930 C CA . GLN A 1 115 ? -3.248 2.693 6.916 1.00 94.19 115 GLN A CA 1
ATOM 931 C C . GLN A 1 115 ? -2.222 3.057 7.999 1.00 94.19 115 GLN A C 1
ATOM 933 O O . GLN A 1 115 ? -2.614 3.477 9.086 1.00 94.19 115 GLN A O 1
ATOM 938 N N . SER A 1 116 ? -0.922 2.989 7.697 1.00 94.50 116 SER A N 1
ATOM 939 C CA . SER A 1 116 ? 0.132 3.436 8.621 1.00 94.50 116 SER A CA 1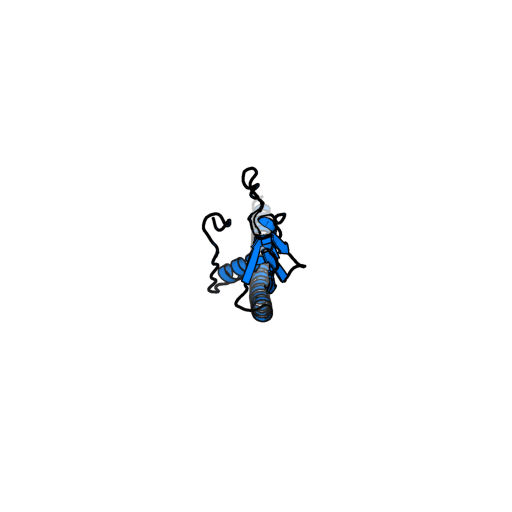
ATOM 940 C C . SER A 1 116 ? -0.008 4.918 8.977 1.00 94.50 116 SER A C 1
ATOM 942 O O . SER A 1 116 ? 0.133 5.286 10.143 1.00 94.50 116 SER A O 1
ATOM 944 N N . ALA A 1 117 ? -0.342 5.771 8.004 1.00 94.94 117 ALA A N 1
ATOM 945 C CA . ALA A 1 117 ? -0.588 7.189 8.258 1.00 94.94 117 ALA A CA 1
ATOM 946 C C . ALA A 1 117 ? -1.786 7.409 9.199 1.00 94.94 117 ALA A C 1
ATOM 948 O O . ALA A 1 117 ? -1.692 8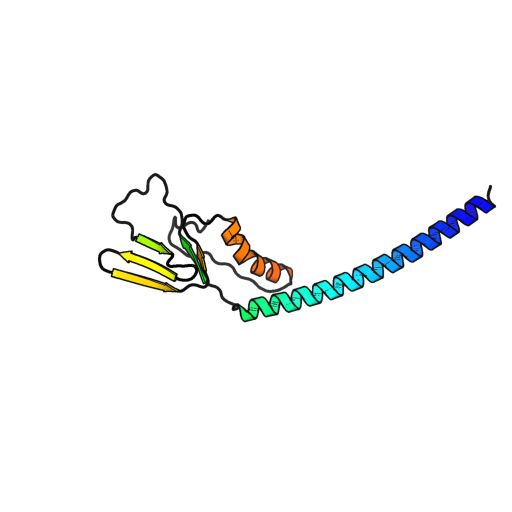.190 10.146 1.00 94.94 117 ALA A O 1
ATOM 949 N N . LEU A 1 118 ? -2.886 6.672 8.995 1.00 94.31 118 LEU A N 1
ATOM 950 C CA . LEU A 1 118 ? -4.053 6.696 9.888 1.00 94.31 118 LEU A CA 1
ATOM 951 C C . LEU A 1 118 ? -3.733 6.164 11.293 1.00 94.31 118 LEU A C 1
ATOM 953 O O . LEU A 1 118 ? -4.298 6.631 12.283 1.00 94.31 118 LEU A O 1
ATOM 957 N N . ASP A 1 119 ? -2.806 5.213 11.390 1.00 94.19 119 ASP A N 1
ATOM 958 C CA . ASP A 1 119 ? -2.359 4.637 12.656 1.00 94.19 119 ASP A CA 1
ATOM 959 C C . ASP A 1 119 ? -1.373 5.545 13.419 1.00 94.19 119 ASP A C 1
ATOM 961 O O . ASP A 1 119 ? -1.067 5.260 14.580 1.00 94.19 119 ASP A O 1
ATOM 965 N N . GLY A 1 120 ? -0.962 6.672 12.822 1.00 93.75 120 GLY A N 1
ATOM 966 C CA . GLY A 1 120 ? -0.150 7.717 13.453 1.00 93.75 120 GLY A CA 1
ATOM 967 C C . GLY A 1 120 ? 1.317 7.742 13.021 1.00 93.75 120 GLY A C 1
ATOM 968 O O . GLY A 1 120 ? 2.128 8.398 13.676 1.00 93.75 120 GLY A O 1
ATOM 969 N N . TYR A 1 121 ? 1.677 7.039 11.946 1.00 93.81 121 TYR A N 1
ATOM 970 C CA . TYR A 1 121 ? 3.036 7.028 11.407 1.00 93.81 121 TYR A CA 1
ATOM 971 C C . TYR A 1 121 ? 3.237 8.105 10.341 1.00 93.81 121 TYR A C 1
ATOM 973 O O . TYR A 1 121 ? 2.344 8.422 9.558 1.00 93.81 121 TYR A O 1
ATOM 981 N N . ASN A 1 122 ? 4.456 8.641 10.268 1.00 94.25 122 ASN A N 1
ATOM 982 C CA . ASN A 1 122 ? 4.831 9.556 9.198 1.00 94.25 122 ASN A CA 1
ATOM 983 C C . ASN A 1 122 ? 5.109 8.762 7.924 1.00 94.25 122 ASN A C 1
ATOM 985 O O . ASN A 1 122 ? 6.014 7.930 7.889 1.00 94.25 122 ASN A O 1
ATOM 989 N N . VAL A 1 123 ? 4.348 9.049 6.875 1.00 94.75 123 VAL A N 1
ATOM 990 C CA . VAL A 1 123 ? 4.437 8.360 5.589 1.00 94.75 123 VAL A CA 1
ATOM 991 C C . VAL A 1 123 ? 4.656 9.390 4.496 1.00 94.75 123 VAL A C 1
ATOM 993 O O . VAL A 1 123 ? 4.069 10.472 4.520 1.00 94.75 123 VAL A O 1
ATOM 996 N N . CYS A 1 124 ? 5.509 9.055 3.533 1.00 94.44 124 CYS A N 1
ATOM 997 C CA . CYS A 1 124 ? 5.791 9.916 2.401 1.00 94.44 124 CYS A CA 1
ATOM 998 C C . CYS A 1 124 ? 5.719 9.125 1.098 1.00 94.44 124 CYS A C 1
ATOM 1000 O O . CYS A 1 124 ? 6.363 8.087 0.966 1.00 94.44 124 CYS A O 1
ATOM 1002 N N . LEU A 1 125 ? 4.939 9.627 0.141 1.00 93.94 125 LEU A N 1
ATOM 1003 C CA . LEU A 1 125 ? 4.787 9.036 -1.181 1.00 93.94 125 LEU A CA 1
ATOM 1004 C C . LEU A 1 125 ? 5.235 10.049 -2.229 1.00 93.94 125 LEU A C 1
ATOM 1006 O O . LEU A 1 125 ? 4.714 11.163 -2.289 1.00 93.94 125 LEU A O 1
ATOM 1010 N N . PHE A 1 126 ? 6.177 9.641 -3.073 1.00 94.12 126 PHE A N 1
ATOM 1011 C CA . PHE A 1 126 ? 6.680 10.457 -4.168 1.00 94.12 126 PHE A CA 1
ATOM 1012 C C . PHE A 1 126 ? 6.449 9.751 -5.496 1.00 94.12 126 PHE A C 1
ATOM 1014 O O . PHE A 1 126 ? 6.700 8.555 -5.627 1.00 94.12 126 PHE A O 1
ATOM 1021 N N . SER A 1 127 ? 6.028 10.509 -6.505 1.00 94.81 127 SER A N 1
ATOM 1022 C CA . SER A 1 127 ? 6.037 10.061 -7.893 1.00 94.81 127 SER A CA 1
ATOM 1023 C C . SER A 1 127 ? 7.208 10.717 -8.627 1.00 94.81 127 SER A C 1
ATOM 1025 O O . SER A 1 127 ? 7.386 11.935 -8.603 1.00 94.81 127 SER A O 1
ATOM 1027 N N . TYR A 1 128 ? 8.038 9.902 -9.278 1.00 95.38 128 TYR A N 1
ATOM 1028 C CA . TYR A 1 128 ? 9.216 10.360 -10.015 1.00 95.38 128 TYR A CA 1
ATOM 1029 C C . TYR A 1 128 ? 9.151 9.920 -11.479 1.00 95.38 128 TYR A C 1
ATOM 1031 O O . TYR A 1 128 ? 8.650 8.846 -11.800 1.00 95.38 128 TYR A O 1
ATOM 1039 N N . GLY A 1 129 ? 9.645 10.769 -12.381 1.00 91.81 129 GLY A N 1
ATOM 1040 C CA . GLY A 1 129 ? 9.674 10.504 -13.818 1.00 91.81 129 GLY A CA 1
ATOM 1041 C C . GLY A 1 129 ? 9.596 11.774 -14.664 1.00 91.81 129 GLY A C 1
ATOM 1042 O O . GLY A 1 129 ? 9.223 12.846 -14.182 1.00 91.81 129 GLY A O 1
ATOM 1043 N N . GLN A 1 130 ? 9.917 11.658 -15.951 1.00 89.06 130 GLN A N 1
ATOM 1044 C CA . GLN A 1 130 ? 9.863 12.768 -16.911 1.00 89.06 130 GLN A CA 1
ATOM 1045 C C . GLN A 1 130 ? 8.448 13.346 -17.096 1.00 89.06 130 GLN A C 1
ATOM 1047 O O . GLN A 1 130 ? 7.445 12.711 -16.767 1.00 89.06 130 GLN A O 1
ATOM 1052 N N . THR A 1 131 ? 8.324 14.551 -17.650 1.00 88.31 131 THR A N 1
ATOM 1053 C CA . THR A 1 131 ? 7.016 15.115 -18.033 1.00 88.31 131 THR A CA 1
ATOM 1054 C C . THR A 1 131 ? 6.269 14.161 -18.974 1.00 88.31 131 THR A C 1
ATOM 1056 O O . THR A 1 131 ? 6.867 13.580 -19.878 1.00 88.31 131 THR A O 1
ATOM 1059 N N . GLY A 1 132 ? 4.972 13.947 -18.719 1.00 83.00 132 GLY A N 1
ATOM 1060 C CA . GLY A 1 132 ? 4.146 12.994 -19.473 1.00 83.00 132 GLY A CA 1
ATOM 1061 C C . GLY A 1 132 ? 4.268 11.524 -19.045 1.00 83.00 132 GLY A C 1
ATOM 1062 O O . GLY A 1 132 ? 3.649 10.669 -19.664 1.00 83.00 132 GLY A O 1
ATOM 1063 N N . SER A 1 133 ? 5.020 11.192 -17.986 1.00 85.25 133 SER A N 1
ATOM 1064 C CA . SER A 1 133 ? 5.179 9.802 -17.515 1.00 85.25 133 SER A CA 1
ATOM 1065 C C . SER A 1 133 ? 4.025 9.256 -16.654 1.00 85.25 133 SER A C 1
ATOM 1067 O O . SER A 1 133 ? 4.123 8.129 -16.185 1.00 85.25 133 SER A O 1
ATOM 1069 N N . GLY A 1 134 ? 2.960 10.031 -16.413 1.00 85.25 134 GLY A N 1
ATOM 1070 C CA . GLY A 1 134 ? 1.825 9.607 -15.572 1.00 85.25 134 GLY A CA 1
ATOM 1071 C C . GLY A 1 134 ? 2.025 9.802 -14.061 1.00 85.25 134 GLY A C 1
ATOM 1072 O O . GLY A 1 134 ? 1.585 8.972 -13.274 1.00 85.25 134 GLY A O 1
ATOM 1073 N N . LYS A 1 135 ? 2.730 10.871 -13.654 1.00 91.62 135 LYS A N 1
ATOM 1074 C CA . LYS A 1 135 ? 2.890 11.263 -12.235 1.00 91.62 135 LYS A CA 1
ATOM 1075 C C . LYS A 1 135 ? 1.655 11.946 -11.634 1.00 91.62 135 LYS A C 1
ATOM 1077 O O . LYS A 1 135 ? 1.514 11.928 -10.415 1.00 91.62 135 LYS A O 1
ATOM 1082 N N . THR A 1 136 ? 0.869 12.613 -12.480 1.00 84.81 136 THR A N 1
ATOM 1083 C CA . THR A 1 136 ? -0.376 13.330 -12.158 1.00 84.81 136 THR A CA 1
ATOM 1084 C C . THR A 1 136 ? -1.537 12.461 -12.597 1.00 84.81 136 THR A C 1
ATOM 1086 O O . THR A 1 136 ? -2.486 12.327 -11.802 1.00 84.81 136 THR A O 1
#

InterPro domains:
  IPR001752 Kinesin motor domain [PS50067] (50-136)
  IPR027417 P-loop containing nucleoside triphosphate hydrolase [SSF52540] (19-136)
  IPR027640 Kinesin-like protein [PTHR47972] (19-136)
  IPR031852 Spindle pole body-associated protein Vik1/Cik1, microtubule binding domain [PF16796] (31-136)
  IPR036961 Kinesin motor domain superfamily [G3DSA:3.40.850.10] (2-136)

Radius of gyration: 27.44 Å; Cα contacts (8 Å, |Δi|>4): 100; chains: 1; bounding box: 74×26×73 Å

Solvent-accessible surface area (backbone atoms only — not comparable to full-atom values): 8242 Å² total; per-residue (Å²): 108,70,67,61,53,50,53,51,51,54,52,52,51,51,52,51,52,53,49,54,52,50,50,53,55,50,52,53,48,52,52,52,51,50,52,50,49,52,53,51,51,52,52,52,45,56,75,73,42,89,74,79,52,72,46,70,46,64,63,83,59,97,87,64,86,58,99,80,64,65,50,74,44,68,59,63,58,32,27,41,35,40,39,52,94,90,47,76,48,79,46,82,39,77,31,42,40,48,50,86,58,52,71,64,68,55,42,64,72,46,45,61,53,53,50,40,38,77,74,72,44,93,71,87,88,83,75,84,75,63,93,90,54,74,77,124

Foldseek 3Di:
DVVVVVVVVVVVVVVVVVVVVVVVVVVVVVVVVVVVVLVVLVVVCVVLPVDFDEAEFADDDPPRPDPQDWDWDDPPFFKIWTHGPPDIDIDGGSGYHYNPDDPVNVCVVCVSLVVNVVSPDDGDDADDDDPPRPRD

Nearest PDB structures (foldseek):
  1cz7-assembly1_B  TM=9.159E-01  e=2.238E-09  Drosophila melanogaster
  1cz7-assembly1_A  TM=9.190E-01  e=2.901E-09  Drosophila melanogaster
  5w3d-assembly1_A  TM=7.852E-01  e=4.282E-09  Drosophila melanogaster
  3u06-assembly1_A  TM=7.883E-01  e=5.552E-09  Drosophila melanogaster
  4bn2-assembly1_A  TM=8.932E-01  e=2.561E-05  Homo sapiens

Mean predicted aligned error: 7.26 Å

Secondary structure (DSSP, 8-state):
-HHHHHHHHHHHHHHHHHHHHHHHHHHHHHHHHHHHHHHHHHHHHHHH-S---EEEPPPPPTT---TTS-EEEEETTTEEEEEETTEEEEEE-SEEE-TT--HHHHHHHHHHHHHHHHTT---------STTSS--